Protein AF-A0A958JR97-F1 (afdb_monomer_lite)

Secondary structure (DSSP, 8-state):
---------------------------------------TTTSS-HHHHHHHHHTTS-HHHHHHHHHHHHHSTTTTTSHHHHHHHHHHHTSSS--TT--TTS--TT----B-HHHHHHHHHHHHHHHT-HHHHHHHHHHHHHHHHHTB-----GGG---

Radius of gyration: 26.09 Å; chains: 1; bounding box: 52×58×80 Å

Foldseek 3Di:
DDDDDDDDDDDDDDDDDDDDDDDPPDDPPPPPPPVPVCQLLNVFQPLLVQLLVLVVDDLQSSLVSLVVSLPDPSNDPNLSSVLSNLLSLLRQDHDPDDPPDSDPVPPRQQFQPVLSVVLSVVSSVLSSVRVCVVVCSVVSSVSSVVRGDPDPDPVVPDD

Structure (mmCIF, N/CA/C/O backbone):
data_AF-A0A958JR97-F1
#
_entry.id   AF-A0A958JR97-F1
#
loop_
_atom_site.group_PDB
_atom_site.id
_atom_site.type_symbol
_atom_site.label_atom_id
_atom_site.lab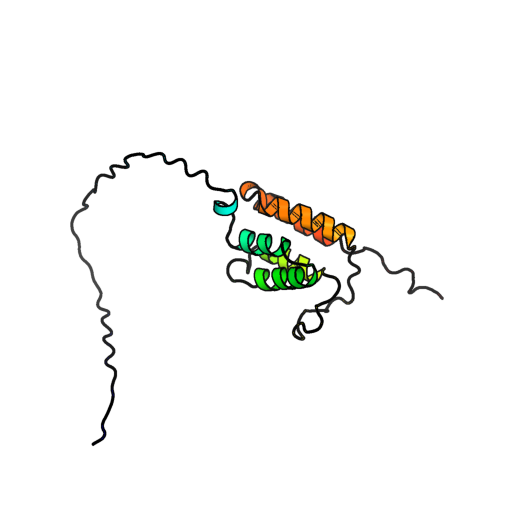el_alt_id
_atom_site.label_comp_id
_atom_site.label_asym_id
_atom_site.label_entity_id
_atom_site.label_seq_id
_atom_site.pdbx_PDB_ins_code
_atom_site.Cartn_x
_atom_site.Cartn_y
_atom_site.Cartn_z
_atom_site.occupancy
_atom_site.B_iso_or_equiv
_atom_site.auth_seq_id
_atom_site.auth_comp_id
_atom_site.auth_asym_id
_atom_site.auth_atom_id
_atom_site.pdbx_PDB_model_num
ATOM 1 N N . MET A 1 1 ? -21.764 -44.205 -39.790 1.00 39.22 1 MET A N 1
ATOM 2 C CA . MET A 1 1 ? -20.543 -44.943 -39.397 1.00 39.22 1 MET A CA 1
ATOM 3 C C . MET A 1 1 ? -19.682 -44.023 -38.550 1.00 39.22 1 MET A C 1
ATOM 5 O O . MET A 1 1 ? -19.602 -42.840 -38.845 1.00 39.22 1 MET A O 1
ATOM 9 N N . LYS A 1 2 ? -19.170 -44.549 -37.439 1.00 44.16 2 LYS A N 1
ATOM 10 C CA . LYS A 1 2 ? -18.602 -43.852 -36.282 1.00 44.16 2 LYS A CA 1
ATOM 11 C C . LYS A 1 2 ? -17.199 -44.415 -36.071 1.00 44.16 2 LYS A C 1
ATOM 13 O O . LYS A 1 2 ? -17.127 -45.621 -35.897 1.00 44.16 2 LYS A O 1
ATOM 18 N N . THR A 1 3 ? -16.171 -43.563 -36.089 1.00 38.62 3 THR A N 1
ATOM 19 C CA . THR A 1 3 ? -14.796 -43.721 -35.541 1.00 38.62 3 THR A CA 1
ATOM 20 C C . THR A 1 3 ? -13.968 -42.556 -36.102 1.00 38.62 3 THR A C 1
ATOM 22 O O . THR A 1 3 ? -14.099 -42.259 -37.279 1.00 38.62 3 THR A O 1
ATOM 25 N N . GLY A 1 4 ? -13.116 -41.830 -35.386 1.00 40.00 4 GLY A N 1
ATOM 26 C CA . GLY A 1 4 ? -12.527 -42.033 -34.068 1.00 40.00 4 GLY A CA 1
ATOM 27 C C . GLY A 1 4 ? -11.123 -41.406 -34.075 1.00 40.00 4 GLY A C 1
ATOM 28 O O . GLY A 1 4 ? -10.305 -41.753 -34.914 1.00 40.00 4 GLY A O 1
ATOM 29 N N . SER A 1 5 ? -10.921 -40.455 -33.164 1.00 42.59 5 SER A N 1
ATOM 30 C CA . SER A 1 5 ? -9.719 -39.765 -32.665 1.00 42.59 5 SER A CA 1
ATOM 31 C C . SER A 1 5 ? -8.309 -40.316 -32.975 1.00 42.59 5 SER A C 1
ATOM 33 O O . SER A 1 5 ? -8.090 -41.516 -32.849 1.00 42.59 5 SER A O 1
ATOM 35 N N . ARG A 1 6 ? -7.298 -39.424 -33.079 1.00 46.38 6 ARG A N 1
ATOM 36 C CA . ARG A 1 6 ? -6.336 -39.122 -31.979 1.00 46.38 6 ARG A CA 1
ATOM 37 C C . ARG A 1 6 ? -5.139 -38.234 -32.380 1.00 46.38 6 ARG A C 1
ATOM 39 O O . ARG A 1 6 ? -4.493 -38.445 -33.396 1.00 46.38 6 ARG A O 1
ATOM 46 N N . ASN A 1 7 ? -4.847 -37.308 -31.462 1.00 42.81 7 ASN A N 1
ATOM 47 C CA . ASN A 1 7 ? -3.600 -36.583 -31.190 1.00 42.81 7 ASN A CA 1
ATOM 48 C C . ASN A 1 7 ? -2.302 -37.296 -31.600 1.00 42.81 7 ASN A C 1
ATOM 50 O O . ASN A 1 7 ? -2.060 -38.421 -31.163 1.00 42.81 7 ASN A O 1
ATOM 54 N N . ILE A 1 8 ? -1.408 -36.567 -32.275 1.00 52.09 8 ILE A N 1
ATOM 55 C CA . ILE A 1 8 ? 0.014 -36.912 -32.383 1.00 52.09 8 ILE A CA 1
ATOM 56 C C . ILE A 1 8 ? 0.833 -35.734 -31.852 1.00 52.09 8 ILE A C 1
ATOM 58 O O . ILE A 1 8 ? 0.955 -34.684 -32.476 1.00 52.09 8 ILE A O 1
ATOM 62 N N . TYR A 1 9 ? 1.362 -35.946 -30.650 1.00 37.66 9 TYR A N 1
ATOM 63 C CA . TYR A 1 9 ? 2.450 -35.194 -30.048 1.00 37.66 9 TYR A CA 1
ATOM 64 C C . TYR A 1 9 ? 3.709 -35.415 -30.890 1.00 37.66 9 TYR A C 1
ATOM 66 O O . TYR A 1 9 ? 4.186 -36.545 -30.974 1.00 37.66 9 TYR A O 1
ATOM 74 N N . ILE A 1 10 ? 4.272 -34.360 -31.478 1.00 48.38 10 ILE A N 1
ATOM 75 C CA . ILE A 1 10 ? 5.643 -34.402 -31.998 1.00 48.38 10 ILE A CA 1
ATOM 76 C C . ILE A 1 10 ? 6.515 -33.570 -31.065 1.00 48.38 10 ILE A C 1
ATOM 78 O O . ILE A 1 10 ? 6.717 -32.369 -31.211 1.00 48.38 10 ILE A O 1
ATOM 82 N N . LEU A 1 11 ? 6.967 -34.289 -30.046 1.00 38.62 11 LEU A N 1
ATOM 83 C CA . LEU A 1 11 ? 8.119 -34.010 -29.215 1.00 38.62 11 LEU A CA 1
ATOM 84 C C . LEU A 1 11 ? 9.371 -34.166 -30.101 1.00 38.62 11 LEU A C 1
ATOM 86 O O . LEU A 1 11 ? 9.708 -35.290 -30.466 1.00 38.62 11 LEU A O 1
ATOM 90 N N . ILE A 1 12 ? 10.059 -33.080 -30.465 1.00 50.75 12 ILE A N 1
ATOM 91 C CA . ILE A 1 12 ? 11.430 -33.159 -31.002 1.00 50.75 12 ILE A CA 1
ATOM 92 C C . ILE A 1 12 ? 12.326 -32.262 -30.152 1.00 50.75 12 ILE A C 1
ATOM 94 O O . ILE A 1 12 ? 12.422 -31.054 -30.344 1.00 50.75 12 ILE A O 1
ATOM 98 N N . LEU A 1 13 ? 12.963 -32.912 -29.183 1.00 43.06 13 LEU A N 1
ATOM 99 C CA . LEU A 1 13 ? 14.167 -32.480 -28.488 1.00 43.06 13 LEU A CA 1
ATOM 100 C C . LEU A 1 13 ? 15.323 -33.270 -29.110 1.00 43.06 13 LEU A C 1
ATOM 102 O O . LEU A 1 13 ? 15.413 -34.470 -28.865 1.00 43.06 13 LEU A O 1
ATOM 106 N N . VAL A 1 14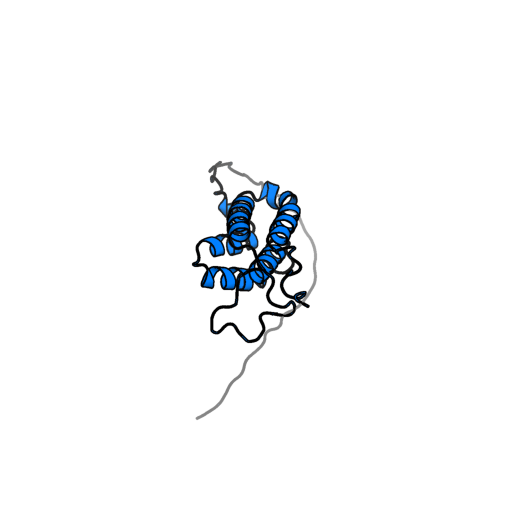 ? 16.204 -32.628 -29.883 1.00 42.75 14 VAL A N 1
ATOM 107 C CA . VAL A 1 14 ? 17.561 -33.146 -30.126 1.00 42.75 14 VAL A CA 1
ATOM 108 C C . VAL A 1 14 ? 18.563 -31.991 -30.106 1.00 42.75 14 VAL A C 1
ATOM 110 O O . VAL A 1 14 ? 18.416 -30.984 -30.793 1.00 42.75 14 VAL A O 1
ATOM 113 N N . LEU A 1 15 ? 19.550 -32.186 -29.238 1.00 42.06 15 LEU A N 1
ATOM 114 C CA . LEU A 1 15 ? 20.719 -31.380 -28.913 1.00 42.06 15 LEU A CA 1
ATOM 115 C C . LEU A 1 15 ? 21.763 -31.268 -30.050 1.00 42.06 15 LEU A C 1
ATOM 117 O O . LEU A 1 15 ? 21.878 -32.161 -30.881 1.00 42.06 15 LEU A O 1
ATOM 121 N N . ALA A 1 16 ? 22.641 -30.267 -29.869 1.00 39.94 16 ALA A N 1
ATOM 122 C CA . ALA A 1 16 ? 24.095 -30.256 -30.138 1.00 39.94 16 ALA A CA 1
ATOM 123 C C . ALA A 1 16 ? 24.634 -29.576 -31.425 1.00 39.94 16 ALA A C 1
ATOM 125 O O . ALA A 1 16 ? 24.785 -30.187 -32.474 1.00 39.94 16 ALA A O 1
ATOM 126 N N . THR A 1 17 ? 25.005 -28.295 -31.254 1.00 48.53 17 THR A N 1
ATOM 127 C CA . THR A 1 17 ? 26.340 -27.675 -31.478 1.00 48.53 17 THR A CA 1
ATOM 128 C C . THR A 1 17 ? 27.200 -28.055 -32.701 1.00 48.53 17 THR A C 1
ATOM 130 O O . THR A 1 17 ? 27.641 -29.196 -32.789 1.00 48.53 17 THR A O 1
ATOM 133 N N . LEU A 1 18 ? 27.638 -27.049 -33.490 1.00 42.34 18 LEU A N 1
ATOM 134 C CA . LEU A 1 18 ? 29.040 -26.545 -33.566 1.00 42.34 18 LEU A CA 1
ATOM 135 C C . LEU A 1 18 ? 29.252 -25.470 -34.684 1.00 42.34 18 LEU A C 1
ATOM 137 O O . LEU A 1 18 ? 29.139 -25.764 -35.864 1.00 42.34 18 LEU A O 1
ATOM 141 N N . ILE A 1 19 ? 29.611 -24.246 -34.250 1.00 50.62 19 ILE A N 1
ATOM 142 C CA . ILE A 1 19 ? 30.633 -23.279 -34.748 1.00 50.62 19 ILE A CA 1
ATOM 143 C C . ILE A 1 19 ? 30.667 -22.854 -36.241 1.00 50.62 19 ILE A C 1
ATOM 145 O O . ILE A 1 19 ? 31.099 -23.625 -37.092 1.00 50.62 19 ILE A O 1
ATOM 149 N N . SER A 1 20 ? 30.446 -21.554 -36.533 1.00 43.28 20 SER A N 1
ATOM 150 C CA . SER A 1 20 ? 31.461 -20.646 -37.145 1.00 43.28 20 SER A CA 1
ATOM 151 C C . SER A 1 20 ? 30.960 -19.210 -37.457 1.00 43.28 20 SER A C 1
ATOM 153 O O . SER A 1 20 ? 29.929 -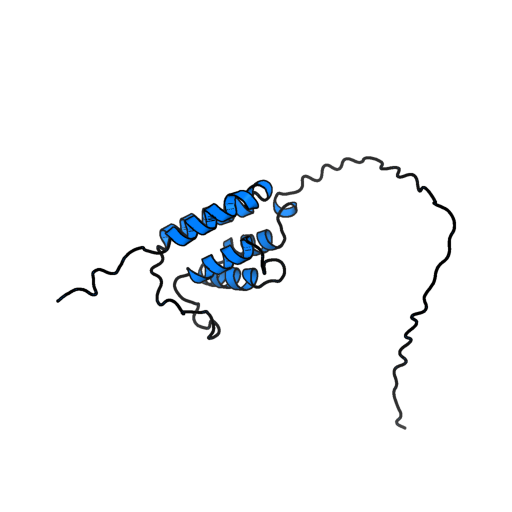19.023 -38.087 1.00 43.28 20 SER A O 1
ATOM 155 N N . ALA A 1 21 ? 31.792 -18.229 -37.065 1.00 48.31 21 ALA A N 1
ATOM 156 C CA . ALA A 1 21 ? 31.893 -16.814 -37.480 1.00 48.31 21 ALA A CA 1
ATOM 157 C C . ALA A 1 21 ? 30.921 -15.744 -36.900 1.00 48.31 21 ALA A C 1
ATOM 159 O O . ALA A 1 21 ? 29.703 -15.916 -36.926 1.00 48.31 21 ALA A O 1
ATOM 160 N N . PRO A 1 22 ? 31.456 -14.596 -36.418 1.00 43.81 22 PRO A N 1
ATOM 161 C CA . PRO A 1 22 ? 30.674 -13.449 -35.974 1.00 43.81 22 PRO A CA 1
ATOM 162 C C . PRO A 1 22 ? 30.317 -12.574 -37.181 1.00 43.81 22 PRO A C 1
ATOM 164 O O . PRO A 1 22 ? 31.198 -12.013 -37.829 1.00 43.81 22 PRO A O 1
ATOM 167 N N . VAL A 1 23 ? 29.030 -12.409 -37.478 1.00 46.28 23 VAL A N 1
ATOM 168 C CA . VAL A 1 23 ? 28.592 -11.257 -38.272 1.00 46.28 23 VAL A CA 1
ATOM 169 C C . VAL A 1 23 ? 28.443 -10.098 -37.297 1.00 46.28 23 VAL A C 1
ATOM 171 O O . VAL A 1 23 ? 27.487 -10.033 -36.527 1.00 46.28 23 VAL A O 1
ATOM 174 N N . VAL A 1 24 ? 29.439 -9.212 -37.304 1.00 48.19 24 VAL A N 1
ATOM 175 C CA . VAL A 1 24 ? 29.306 -7.847 -36.794 1.00 48.19 24 VAL A CA 1
ATOM 176 C C . VAL A 1 24 ? 28.282 -7.169 -37.698 1.00 48.19 24 VAL A C 1
ATOM 178 O O . VAL A 1 24 ? 28.611 -6.722 -38.791 1.00 48.19 24 VAL A O 1
ATOM 181 N N . ALA A 1 25 ? 27.017 -7.180 -37.285 1.00 42.38 25 ALA A N 1
ATOM 182 C CA . ALA A 1 25 ? 26.037 -6.267 -37.842 1.00 42.38 25 ALA A CA 1
ATOM 183 C C . ALA A 1 25 ? 26.336 -4.898 -37.228 1.00 42.38 25 ALA A C 1
ATOM 185 O O . ALA A 1 25 ? 26.157 -4.693 -36.026 1.00 42.38 25 ALA A O 1
ATOM 186 N N . GLU A 1 26 ? 26.884 -4.007 -38.049 1.00 40.97 26 GLU A N 1
ATOM 187 C CA . GLU A 1 26 ? 27.064 -2.601 -37.727 1.00 40.97 26 GLU A CA 1
ATOM 188 C C . GLU A 1 26 ? 25.712 -2.013 -37.325 1.00 40.97 26 GLU A C 1
ATOM 190 O O . GLU A 1 26 ? 24.731 -2.027 -38.069 1.00 40.97 26 GLU A O 1
ATOM 195 N N . ILE A 1 27 ? 25.664 -1.557 -36.082 1.00 42.50 27 ILE A N 1
ATOM 196 C CA . ILE A 1 27 ? 24.548 -0.825 -35.521 1.00 42.50 27 ILE A CA 1
ATOM 197 C C . ILE A 1 27 ? 24.681 0.609 -36.040 1.00 42.50 27 ILE A C 1
ATOM 199 O O . ILE A 1 27 ? 25.371 1.428 -35.437 1.00 42.50 27 ILE A O 1
ATOM 203 N N . GLU A 1 28 ? 24.018 0.931 -37.149 1.00 39.47 28 GLU A N 1
ATOM 204 C CA . GLU A 1 28 ? 23.658 2.321 -37.430 1.00 39.47 28 GLU A CA 1
ATOM 205 C C . GLU A 1 28 ? 22.451 2.676 -36.554 1.00 39.47 28 GLU A C 1
ATOM 207 O O . GLU A 1 28 ? 21.295 2.618 -36.974 1.00 39.47 28 GLU A O 1
ATOM 212 N N . ILE A 1 29 ? 22.714 3.031 -35.288 1.00 47.72 29 ILE A N 1
ATOM 213 C CA . ILE A 1 29 ? 21.767 3.845 -34.520 1.00 47.72 29 ILE A CA 1
ATOM 214 C C . ILE A 1 29 ? 21.799 5.224 -35.173 1.00 47.72 29 ILE A C 1
ATOM 216 O O . ILE A 1 29 ? 22.574 6.105 -34.803 1.00 47.72 29 ILE A O 1
ATOM 220 N N . SER A 1 30 ? 20.948 5.393 -36.183 1.00 38.03 30 SER A N 1
ATOM 221 C CA . SER A 1 30 ? 20.444 6.702 -36.556 1.00 38.03 30 SER A CA 1
ATOM 222 C C . SER A 1 30 ? 19.701 7.219 -35.330 1.00 38.03 30 SER A C 1
ATOM 224 O O . SER A 1 30 ? 18.589 6.786 -35.027 1.00 38.03 30 SER A O 1
ATOM 226 N N . GLY A 1 31 ? 20.385 8.064 -34.560 1.00 43.72 31 GLY A N 1
ATOM 227 C CA . GLY A 1 31 ? 19.826 8.784 -33.431 1.00 43.72 31 GLY A CA 1
ATOM 228 C C . GLY A 1 31 ? 18.763 9.751 -33.926 1.00 43.72 31 GLY A C 1
ATOM 229 O O . GLY A 1 31 ? 19.037 10.932 -34.106 1.00 43.72 31 GLY A O 1
ATOM 230 N N . ASP A 1 32 ? 17.554 9.243 -34.140 1.00 34.72 32 ASP A N 1
ATOM 231 C CA . ASP A 1 32 ? 16.364 10.071 -34.097 1.00 34.72 32 ASP A CA 1
ATOM 232 C C . ASP A 1 32 ? 15.968 10.180 -32.625 1.00 34.72 32 ASP A C 1
ATOM 234 O O . ASP A 1 32 ? 15.294 9.318 -32.051 1.00 34.72 32 ASP A O 1
ATOM 238 N N . SER A 1 33 ? 16.512 11.211 -31.976 1.00 44.94 33 SER A N 1
ATOM 239 C CA . SER A 1 33 ? 16.118 11.649 -30.642 1.00 44.94 33 SER A CA 1
ATOM 240 C C . SER A 1 33 ? 14.681 12.160 -30.691 1.00 44.94 33 SER A C 1
ATOM 242 O O . SER A 1 33 ? 14.408 13.350 -30.538 1.00 44.94 33 SER A O 1
ATOM 244 N N . THR A 1 34 ? 13.737 11.238 -30.850 1.00 38.53 34 THR A N 1
ATOM 245 C CA . THR A 1 34 ? 12.397 11.421 -30.315 1.00 38.53 34 THR A CA 1
ATOM 246 C C . THR A 1 34 ? 12.570 11.372 -28.806 1.00 38.53 34 THR A C 1
ATOM 248 O O . THR A 1 34 ? 12.630 10.307 -28.196 1.00 38.53 34 THR A O 1
ATOM 251 N N . THR A 1 35 ? 12.744 12.545 -28.201 1.00 43.47 35 THR A N 1
ATOM 252 C CA . THR A 1 35 ? 12.622 12.741 -26.760 1.00 43.47 35 THR A CA 1
ATOM 253 C C . THR A 1 35 ? 11.182 12.406 -26.385 1.00 43.47 35 THR A C 1
ATOM 255 O O . THR A 1 35 ? 10.333 13.286 -26.245 1.00 43.47 35 THR A O 1
ATOM 258 N N . THR A 1 36 ? 10.878 11.112 -26.268 1.00 44.62 36 THR A N 1
ATOM 259 C CA . THR A 1 36 ? 9.688 10.643 -25.576 1.00 44.62 36 THR A CA 1
ATOM 260 C C . THR A 1 36 ? 9.860 11.144 -24.161 1.00 44.62 36 THR A C 1
ATOM 262 O O . THR A 1 36 ? 10.717 10.679 -23.411 1.00 44.62 36 THR A O 1
ATOM 265 N N . THR A 1 37 ? 9.107 12.186 -23.834 1.00 46.03 37 THR A N 1
ATOM 266 C CA . THR A 1 37 ? 8.985 12.664 -22.466 1.00 46.03 37 THR A CA 1
ATOM 267 C C . THR A 1 37 ? 8.297 11.527 -21.728 1.00 46.03 37 THR A C 1
ATOM 269 O O . THR A 1 37 ? 7.075 11.420 -21.785 1.00 46.03 37 THR A O 1
ATOM 272 N N . ALA A 1 38 ? 9.083 10.603 -21.166 1.00 51.28 38 ALA A N 1
ATOM 273 C CA . ALA A 1 38 ? 8.570 9.509 -20.361 1.00 51.28 38 ALA A CA 1
ATOM 274 C C . ALA A 1 38 ? 7.712 10.158 -19.277 1.00 51.28 38 ALA A C 1
ATOM 276 O O . ALA A 1 38 ? 8.217 10.946 -18.469 1.00 51.28 38 ALA A O 1
ATOM 277 N N . SER A 1 39 ? 6.397 9.938 -19.331 1.00 56.69 39 SER A N 1
ATOM 278 C CA . SER A 1 39 ? 5.523 10.456 -18.287 1.00 56.69 39 SER A CA 1
ATOM 279 C C . SER A 1 39 ? 5.965 9.813 -16.971 1.00 56.69 39 SER A C 1
ATOM 281 O O . SER A 1 39 ? 6.539 8.722 -16.964 1.00 56.69 39 SER A O 1
ATOM 283 N N . ALA A 1 40 ? 5.718 10.466 -15.837 1.00 58.34 40 ALA A N 1
ATOM 284 C CA . ALA A 1 40 ? 6.056 9.883 -14.537 1.00 58.34 40 ALA A CA 1
ATOM 285 C C . ALA A 1 40 ? 5.454 8.468 -14.352 1.00 58.34 40 ALA A C 1
ATOM 287 O O . ALA A 1 40 ? 6.013 7.655 -13.620 1.00 58.34 40 ALA A O 1
ATOM 288 N N . GLU A 1 41 ? 4.369 8.145 -15.068 1.00 58.50 41 GLU A N 1
ATOM 289 C CA . GLU A 1 41 ? 3.737 6.821 -15.082 1.00 58.50 41 GLU A CA 1
ATOM 290 C C . GLU A 1 41 ? 4.582 5.741 -15.777 1.00 58.50 41 GLU A C 1
ATOM 292 O O . GLU A 1 41 ? 4.468 4.568 -15.425 1.00 58.50 41 GLU A O 1
ATOM 297 N N . ASP A 1 42 ? 5.445 6.123 -16.721 1.00 59.59 42 ASP A N 1
ATOM 298 C CA . ASP A 1 42 ? 6.314 5.214 -17.484 1.00 59.59 42 ASP A CA 1
ATOM 299 C C . ASP A 1 42 ? 7.541 4.765 -16.661 1.00 59.59 42 ASP A C 1
ATOM 301 O O . ASP A 1 42 ? 8.134 3.716 -16.902 1.00 59.59 42 ASP A O 1
ATOM 305 N N . VAL A 1 43 ? 7.891 5.535 -15.622 1.00 75.56 43 VAL A N 1
ATOM 306 C CA . VAL A 1 43 ? 9.012 5.260 -14.699 1.00 75.56 43 VAL A CA 1
ATOM 307 C C . VAL A 1 43 ? 8.547 4.531 -13.426 1.00 75.56 43 VAL A C 1
ATOM 309 O O . VAL A 1 43 ? 9.355 4.047 -12.630 1.00 75.56 43 VAL A O 1
ATOM 312 N N . MET A 1 44 ? 7.236 4.414 -13.203 1.00 82.25 44 MET A N 1
ATOM 313 C CA . MET A 1 44 ? 6.693 3.735 -12.029 1.00 82.25 44 MET A CA 1
ATOM 314 C C . MET A 1 44 ? 6.762 2.211 -12.154 1.00 82.25 44 MET A C 1
ATOM 316 O O . MET A 1 44 ? 6.404 1.623 -13.174 1.00 82.25 44 MET A O 1
ATOM 320 N N . SER A 1 45 ? 7.116 1.545 -11.049 1.00 89.81 45 SER A N 1
ATOM 321 C CA . SER A 1 45 ? 7.024 0.085 -10.984 1.00 89.81 45 SER A CA 1
ATOM 322 C C . SER A 1 45 ? 5.575 -0.387 -11.216 1.00 89.81 45 SER A C 1
ATOM 324 O O . SER A 1 45 ? 4.633 0.307 -10.808 1.00 89.81 45 SER A O 1
ATOM 326 N N . PRO A 1 46 ? 5.359 -1.584 -11.796 1.00 93.31 46 PRO A N 1
ATOM 327 C CA . PRO A 1 46 ? 4.016 -2.140 -11.967 1.00 93.31 46 PRO A CA 1
ATOM 328 C C . PRO A 1 46 ? 3.223 -2.207 -10.656 1.00 93.31 46 PRO A C 1
ATOM 330 O O . PRO A 1 46 ? 2.026 -1.929 -10.650 1.00 93.31 46 PRO A O 1
ATOM 333 N N . CYS A 1 47 ? 3.890 -2.496 -9.531 1.00 95.25 47 CYS A N 1
ATOM 334 C CA . CYS A 1 47 ? 3.242 -2.461 -8.224 1.00 95.25 47 CYS A CA 1
ATOM 335 C C . CYS A 1 47 ? 2.812 -1.047 -7.827 1.00 95.25 47 CYS A C 1
ATOM 337 O O . CYS A 1 47 ? 1.663 -0.839 -7.446 1.00 95.25 47 CYS A O 1
ATOM 339 N N . SER A 1 48 ? 3.706 -0.061 -7.954 1.00 95.62 48 SER A N 1
ATOM 340 C CA . SER A 1 48 ? 3.391 1.333 -7.630 1.00 95.62 48 SER A CA 1
ATOM 341 C C . SER A 1 48 ? 2.181 1.821 -8.421 1.00 95.62 48 SER A C 1
ATOM 343 O O . SER A 1 48 ? 1.308 2.455 -7.846 1.00 95.62 48 SER A O 1
ATOM 345 N N . ARG A 1 49 ? 2.079 1.466 -9.709 1.00 95.00 49 ARG A N 1
ATOM 346 C CA . ARG A 1 49 ? 0.925 1.814 -10.553 1.00 95.00 49 ARG A CA 1
ATOM 347 C C . ARG A 1 49 ? -0.381 1.205 -10.048 1.00 95.00 49 ARG A C 1
ATOM 349 O O . ARG A 1 49 ? -1.378 1.918 -9.962 1.00 95.00 49 ARG A O 1
ATOM 356 N N . LEU A 1 50 ? -0.375 -0.082 -9.689 1.00 95.31 50 LEU A N 1
ATOM 357 C CA . LEU A 1 50 ? -1.551 -0.747 -9.116 1.00 95.31 50 LEU A CA 1
ATOM 358 C C . LEU A 1 50 ? -2.003 -0.066 -7.819 1.00 95.31 50 LEU A C 1
ATOM 360 O O . LEU A 1 50 ? -3.181 0.240 -7.662 1.00 95.31 50 LEU A O 1
ATOM 364 N N . ILE A 1 51 ? -1.064 0.236 -6.919 1.00 96.56 51 ILE A N 1
ATOM 365 C CA . ILE A 1 51 ? -1.382 0.901 -5.651 1.00 96.56 51 ILE A CA 1
ATOM 366 C C . ILE A 1 51 ? -1.867 2.340 -5.870 1.00 96.56 51 ILE A C 1
ATOM 368 O O . ILE A 1 51 ? -2.816 2.765 -5.214 1.00 96.56 51 ILE A O 1
ATOM 372 N N . THR A 1 52 ? -1.276 3.082 -6.808 1.00 96.19 52 THR A N 1
ATOM 373 C CA . THR A 1 52 ? -1.712 4.441 -7.164 1.00 96.19 52 THR A CA 1
ATOM 374 C C . THR A 1 52 ? -3.168 4.459 -7.634 1.00 96.19 52 THR A C 1
ATOM 376 O O . THR A 1 52 ? -3.931 5.321 -7.200 1.00 96.19 52 THR A O 1
ATOM 379 N N . ALA A 1 53 ? -3.594 3.472 -8.431 1.00 94.81 53 ALA A N 1
ATOM 380 C CA . ALA A 1 53 ? -4.977 3.365 -8.902 1.00 94.81 53 ALA A CA 1
ATOM 381 C C . ALA A 1 53 ? -6.004 3.183 -7.764 1.00 94.81 53 ALA A C 1
ATOM 383 O O . ALA A 1 53 ? -7.160 3.592 -7.901 1.00 94.81 53 ALA A O 1
ATOM 384 N N . CYS A 1 54 ? -5.596 2.628 -6.618 1.00 94.81 54 CYS A N 1
ATOM 385 C CA . CYS A 1 54 ? -6.477 2.478 -5.459 1.00 94.81 54 CYS A CA 1
ATOM 386 C C . CYS A 1 54 ? -6.882 3.814 -4.829 1.00 94.81 54 CYS A C 1
ATOM 388 O O . CYS A 1 54 ? -7.953 3.906 -4.234 1.00 94.81 54 CYS A O 1
ATOM 390 N N . PHE A 1 55 ? -6.075 4.869 -4.973 1.00 94.12 55 PHE A N 1
ATOM 391 C CA . PHE A 1 55 ? -6.398 6.184 -4.412 1.00 94.12 55 PHE A CA 1
ATOM 392 C C . PHE A 1 55 ? -7.519 6.914 -5.157 1.00 94.12 55 PHE A C 1
ATOM 394 O O . PHE A 1 55 ? -8.074 7.864 -4.612 1.00 94.12 55 PHE A O 1
ATOM 401 N N . SER A 1 56 ? -7.875 6.462 -6.361 1.00 92.31 56 SER A N 1
ATOM 402 C CA . SER A 1 56 ? -9.012 6.984 -7.126 1.00 92.31 56 SER A CA 1
ATOM 403 C C . SER A 1 56 ? -10.348 6.327 -6.757 1.00 92.31 56 SER A C 1
ATOM 405 O O . SER A 1 56 ? -11.379 6.731 -7.287 1.00 92.31 56 SER A O 1
ATOM 407 N N . GLN A 1 57 ? -10.339 5.309 -5.890 1.00 88.81 57 GLN A N 1
ATOM 408 C CA . GLN A 1 57 ? -11.535 4.575 -5.473 1.00 88.81 57 GLN A CA 1
ATOM 409 C C . GLN A 1 57 ? -12.211 5.235 -4.261 1.00 88.81 57 GLN A C 1
ATOM 411 O O . GLN A 1 57 ? -11.560 5.900 -3.453 1.00 88.81 57 GLN A O 1
ATOM 416 N N . GLU A 1 58 ? -13.512 4.993 -4.091 1.00 85.00 58 GLU A N 1
ATOM 417 C CA . GLU A 1 58 ? -14.247 5.360 -2.873 1.00 85.00 58 GLU A CA 1
ATOM 418 C C . GLU A 1 58 ? -13.755 4.555 -1.658 1.00 85.00 58 GLU A C 1
ATOM 420 O O . GLU A 1 58 ? -13.309 3.424 -1.817 1.00 85.00 58 GLU A O 1
ATOM 425 N N . ASP A 1 59 ? -13.871 5.084 -0.433 1.00 74.00 59 ASP A N 1
ATOM 426 C CA . ASP A 1 59 ? -13.246 4.523 0.785 1.00 74.00 59 ASP A CA 1
ATOM 427 C C . ASP A 1 59 ? -13.418 2.998 0.978 1.00 74.00 59 ASP A C 1
ATOM 429 O O . ASP A 1 59 ? -12.454 2.313 1.333 1.00 74.00 59 ASP A O 1
ATOM 433 N N . GLY A 1 60 ? -14.613 2.447 0.722 1.00 70.06 60 GLY A N 1
ATOM 434 C CA . GLY A 1 60 ? -14.868 1.002 0.825 1.00 70.06 60 GLY A CA 1
ATOM 435 C C . GLY A 1 60 ? -14.126 0.188 -0.242 1.00 70.06 60 GLY A C 1
ATOM 436 O O . GLY A 1 60 ? -13.410 -0.759 0.076 1.00 70.06 60 GLY A O 1
ATOM 437 N N . GLN A 1 61 ? -14.221 0.614 -1.502 1.00 83.50 61 GLN A N 1
ATOM 438 C CA . GLN A 1 61 ? -13.554 -0.026 -2.643 1.00 83.50 61 GLN A CA 1
ATOM 439 C C . GLN A 1 61 ? -12.034 0.190 -2.619 1.00 83.50 61 GLN A C 1
ATOM 441 O O . GLN A 1 61 ? -11.264 -0.652 -3.073 1.00 83.50 61 GLN A O 1
ATOM 446 N N . LYS A 1 62 ? -11.586 1.308 -2.046 1.00 86.62 62 LYS A N 1
ATOM 447 C CA . LYS A 1 62 ? -10.181 1.660 -1.846 1.00 86.62 62 LYS A CA 1
ATOM 448 C C . LYS A 1 62 ? -9.494 0.677 -0.911 1.00 86.62 62 LYS A C 1
ATOM 450 O O . LYS A 1 62 ? -8.381 0.240 -1.202 1.00 86.62 62 LYS A O 1
ATOM 455 N N . SER A 1 63 ? -10.152 0.299 0.186 1.00 86.31 63 SER A N 1
ATOM 456 C CA . SER A 1 63 ? -9.625 -0.707 1.113 1.00 86.31 63 SER A CA 1
ATOM 457 C C . SER A 1 63 ? -9.432 -2.060 0.419 1.00 86.31 63 SER A C 1
ATOM 459 O O . SER A 1 63 ? -8.329 -2.613 0.440 1.00 86.31 63 SER A O 1
ATOM 461 N N . ASP A 1 64 ? -10.459 -2.542 -0.283 1.00 88.44 64 ASP A N 1
ATOM 462 C CA . ASP A 1 64 ? -10.402 -3.803 -1.032 1.00 88.44 64 ASP A CA 1
ATOM 463 C C . ASP A 1 64 ? -9.367 -3.765 -2.164 1.00 88.44 64 ASP A C 1
ATOM 465 O O . ASP A 1 64 ? -8.673 -4.755 -2.417 1.00 88.44 64 ASP A O 1
ATOM 469 N N . CYS A 1 65 ? -9.210 -2.610 -2.818 1.00 92.62 65 CYS A N 1
ATOM 470 C CA . CYS A 1 65 ? -8.184 -2.399 -3.830 1.00 92.62 65 CYS A CA 1
ATOM 471 C C . CYS A 1 65 ? -6.776 -2.541 -3.243 1.00 92.62 65 CYS A C 1
ATOM 473 O O . CYS A 1 65 ? -5.940 -3.214 -3.849 1.00 92.62 65 CYS A O 1
ATOM 475 N N . PHE A 1 66 ? -6.502 -1.974 -2.060 1.00 93.12 66 PHE A N 1
ATOM 476 C CA . PHE A 1 66 ? -5.200 -2.141 -1.405 1.00 93.12 66 PHE A CA 1
ATOM 477 C C . PHE A 1 66 ? -4.915 -3.601 -1.064 1.00 93.12 66 PHE A C 1
ATOM 479 O O . PHE A 1 66 ? -3.798 -4.060 -1.299 1.00 93.12 66 PHE A O 1
ATOM 486 N N . TYR A 1 67 ? -5.909 -4.337 -0.558 1.00 92.25 67 TYR A N 1
ATOM 487 C CA . TYR A 1 67 ? -5.762 -5.769 -0.298 1.00 92.25 67 TYR A CA 1
ATOM 488 C C . TYR A 1 67 ? -5.445 -6.535 -1.584 1.00 92.25 67 TYR A C 1
ATOM 490 O O . TYR A 1 67 ? -4.383 -7.149 -1.693 1.00 92.25 67 TYR A O 1
ATOM 498 N N . THR A 1 68 ? -6.321 -6.425 -2.583 1.00 93.62 68 THR A N 1
ATOM 499 C CA . THR A 1 68 ? -6.209 -7.158 -3.850 1.00 93.62 68 THR A CA 1
ATOM 500 C C . THR A 1 68 ? -4.897 -6.843 -4.562 1.00 93.62 68 THR A C 1
ATOM 502 O O . THR A 1 68 ? -4.192 -7.745 -5.009 1.00 93.62 68 THR A O 1
ATOM 505 N N . SER A 1 69 ? -4.518 -5.565 -4.609 1.00 95.12 69 SER A N 1
ATOM 506 C CA . SER A 1 69 ? -3.268 -5.142 -5.235 1.00 95.12 69 SER A CA 1
ATOM 507 C C . SER A 1 69 ? -2.046 -5.609 -4.449 1.00 95.12 69 SER A C 1
ATOM 509 O O . SER A 1 69 ? -1.049 -5.969 -5.062 1.00 95.12 69 SER A O 1
ATOM 511 N N . SER A 1 70 ? -2.105 -5.662 -3.111 1.00 94.81 70 SER A N 1
ATOM 512 C CA . SER A 1 70 ? -0.987 -6.154 -2.291 1.00 94.81 70 SER A CA 1
ATOM 513 C C . SER A 1 70 ? -0.704 -7.649 -2.467 1.00 94.81 70 SER A C 1
ATOM 515 O O . SER A 1 70 ? 0.447 -8.070 -2.339 1.00 94.81 70 SER A O 1
ATOM 517 N N . GLU A 1 71 ? -1.731 -8.434 -2.800 1.00 94.44 71 GLU A N 1
ATOM 518 C CA . GLU A 1 71 ? -1.616 -9.873 -3.062 1.00 94.44 71 GLU A CA 1
ATOM 519 C C . GLU A 1 71 ? -1.266 -10.191 -4.527 1.00 94.44 71 GLU A C 1
ATOM 521 O O . GLU A 1 71 ? -0.914 -11.330 -4.836 1.00 94.44 71 GLU A O 1
ATOM 526 N N . HIS A 1 72 ? -1.316 -9.197 -5.421 1.00 95.75 72 HIS A N 1
ATOM 527 C CA . HIS A 1 72 ? -0.960 -9.347 -6.831 1.00 95.75 72 HIS A CA 1
ATOM 528 C C . HIS A 1 72 ? 0.533 -9.671 -7.008 1.00 95.75 72 HIS A C 1
ATOM 530 O O . HIS A 1 72 ? 1.376 -9.109 -6.309 1.00 95.75 72 HIS A O 1
ATOM 536 N N . ASP A 1 73 ? 0.889 -10.498 -7.996 1.00 96.12 73 ASP A N 1
ATOM 537 C CA . ASP A 1 73 ? 2.266 -10.985 -8.206 1.00 96.12 73 ASP A CA 1
ATOM 538 C C . ASP A 1 73 ? 3.309 -9.863 -8.331 1.00 96.12 73 ASP A C 1
ATOM 540 O O . ASP A 1 73 ? 4.406 -9.965 -7.790 1.00 96.12 73 ASP A O 1
ATOM 544 N N . PHE A 1 74 ? 2.954 -8.752 -8.983 1.00 93.12 74 PHE A N 1
ATOM 545 C CA . PHE A 1 74 ? 3.816 -7.566 -9.073 1.00 93.12 74 PHE A CA 1
ATOM 546 C C . PHE A 1 74 ? 4.133 -6.909 -7.722 1.00 93.12 74 PHE A C 1
ATOM 548 O O . PHE A 1 74 ? 5.177 -6.275 -7.594 1.00 93.12 74 PHE A O 1
ATOM 555 N N . CYS A 1 75 ? 3.241 -7.018 -6.739 1.00 95.88 75 CYS A N 1
ATOM 556 C CA . CYS A 1 75 ? 3.376 -6.385 -5.429 1.00 95.88 75 CYS A CA 1
ATOM 557 C C . CYS A 1 75 ? 3.777 -7.356 -4.323 1.00 95.88 75 CYS A C 1
ATOM 559 O O . CYS A 1 75 ? 4.363 -6.936 -3.318 1.00 95.88 75 CYS A O 1
ATOM 561 N N . LYS A 1 76 ? 3.482 -8.642 -4.489 1.00 93.00 76 LYS A N 1
ATOM 562 C CA . LYS A 1 76 ? 3.737 -9.669 -3.492 1.00 93.00 76 LYS A CA 1
ATOM 563 C C . LYS A 1 76 ? 5.230 -9.745 -3.173 1.00 93.00 76 LYS A C 1
ATOM 565 O O . LYS A 1 76 ? 6.072 -9.903 -4.048 1.00 93.00 76 LYS A O 1
ATOM 570 N N . GLY A 1 77 ? 5.566 -9.598 -1.893 1.00 89.69 77 GLY A N 1
ATOM 571 C CA . GLY A 1 77 ? 6.954 -9.584 -1.416 1.00 89.69 77 GLY A CA 1
ATOM 572 C C . GLY A 1 77 ? 7.671 -8.233 -1.538 1.00 89.69 77 GLY A C 1
ATOM 573 O O . GLY A 1 77 ? 8.701 -8.051 -0.893 1.00 89.69 77 GLY A O 1
ATOM 574 N N . THR A 1 78 ? 7.114 -7.258 -2.261 1.00 95.62 78 THR A N 1
ATOM 575 C CA . THR A 1 78 ? 7.686 -5.904 -2.358 1.00 95.62 78 THR A CA 1
ATOM 576 C C . THR A 1 78 ? 7.350 -5.057 -1.131 1.00 95.62 78 THR A C 1
ATOM 578 O O . THR A 1 78 ? 6.324 -5.252 -0.478 1.00 95.62 78 THR A O 1
ATOM 581 N N . ASP A 1 79 ? 8.188 -4.070 -0.828 1.00 96.19 79 ASP A N 1
ATOM 582 C CA . ASP A 1 79 ? 7.960 -3.128 0.273 1.00 96.19 79 ASP A CA 1
ATOM 583 C C . ASP A 1 79 ? 6.687 -2.297 0.065 1.00 96.19 79 ASP A C 1
ATOM 585 O O . ASP A 1 79 ? 5.922 -2.092 1.005 1.00 96.19 79 ASP A O 1
ATOM 589 N N . VAL A 1 80 ? 6.415 -1.894 -1.179 1.00 96.19 80 VAL A N 1
ATOM 590 C CA . VAL A 1 80 ? 5.190 -1.177 -1.562 1.00 96.19 80 VAL A CA 1
ATOM 591 C C . VAL A 1 80 ? 3.953 -2.040 -1.303 1.00 96.19 80 VAL A C 1
ATOM 593 O O . VAL A 1 80 ? 3.006 -1.580 -0.667 1.00 96.19 80 VAL A O 1
ATOM 596 N N . GLY A 1 81 ? 3.980 -3.309 -1.725 1.00 95.94 81 GLY A N 1
ATOM 597 C CA . GLY A 1 81 ? 2.899 -4.261 -1.466 1.00 95.94 81 GLY A CA 1
ATOM 598 C C . GLY A 1 81 ? 2.696 -4.527 0.027 1.00 95.94 81 GLY A C 1
ATOM 599 O O . GLY A 1 81 ? 1.565 -4.515 0.510 1.00 95.94 81 GLY A O 1
ATOM 600 N N . ARG A 1 82 ? 3.782 -4.680 0.799 1.00 96.06 82 ARG A N 1
ATOM 601 C CA . ARG A 1 82 ? 3.695 -4.831 2.263 1.00 96.06 82 ARG A CA 1
ATOM 602 C C . ARG A 1 82 ? 3.086 -3.600 2.933 1.00 96.06 82 ARG A C 1
ATOM 604 O O . ARG A 1 82 ? 2.266 -3.758 3.836 1.00 96.06 82 ARG A O 1
ATOM 611 N N . LEU A 1 83 ? 3.454 -2.395 2.497 1.00 95.62 83 LEU A N 1
ATOM 612 C CA . LEU A 1 83 ? 2.896 -1.151 3.025 1.00 95.62 83 LEU A CA 1
ATOM 613 C C . LEU A 1 83 ? 1.403 -1.024 2.694 1.00 95.62 83 LEU A C 1
ATOM 615 O O . LEU A 1 83 ? 0.609 -0.718 3.581 1.00 95.62 83 LEU A O 1
ATOM 619 N N . ALA A 1 84 ? 1.003 -1.340 1.458 1.00 94.75 84 ALA A N 1
ATOM 620 C CA . ALA A 1 84 ? -0.402 -1.369 1.048 1.00 94.75 84 ALA A CA 1
ATOM 621 C C . ALA A 1 84 ? -1.228 -2.363 1.883 1.00 94.75 84 ALA A C 1
ATOM 623 O O . ALA A 1 84 ? -2.304 -2.018 2.372 1.00 94.75 84 ALA A O 1
ATOM 624 N N . ARG A 1 85 ? -0.691 -3.563 2.141 1.00 92.94 85 ARG A N 1
ATOM 625 C CA . ARG A 1 85 ? -1.340 -4.558 3.007 1.00 92.94 85 ARG A CA 1
ATOM 626 C C . ARG A 1 85 ? -1.497 -4.064 4.443 1.00 92.94 85 ARG A C 1
ATOM 628 O O . ARG A 1 85 ? -2.553 -4.248 5.043 1.00 92.94 85 ARG A O 1
ATOM 635 N N . GLN A 1 86 ? -0.474 -3.425 5.012 1.00 91.50 86 GLN A N 1
ATOM 636 C CA . GLN A 1 86 ? -0.586 -2.838 6.350 1.00 91.50 86 GLN A CA 1
ATOM 637 C C . GLN A 1 86 ? -1.612 -1.708 6.394 1.00 91.50 86 GLN A C 1
ATOM 639 O O . GLN A 1 86 ? -2.372 -1.607 7.355 1.00 91.50 86 GLN A O 1
ATOM 644 N N . ARG A 1 87 ? -1.670 -0.884 5.347 1.00 91.31 87 ARG A N 1
ATOM 645 C CA . ARG A 1 87 ? -2.664 0.178 5.234 1.00 91.31 87 ARG A CA 1
ATOM 646 C C . ARG A 1 87 ? -4.081 -0.388 5.156 1.00 91.31 87 ARG A C 1
ATOM 648 O O . ARG A 1 87 ? -4.978 0.155 5.804 1.00 91.31 87 ARG A O 1
ATOM 655 N N . TRP A 1 88 ? -4.287 -1.482 4.425 1.00 90.31 88 TRP A N 1
ATOM 656 C CA . TRP A 1 88 ? -5.561 -2.202 4.406 1.00 90.31 88 TRP A CA 1
ATOM 657 C C . TRP A 1 88 ? -5.976 -2.655 5.813 1.00 90.31 88 TRP A C 1
ATOM 659 O O . TRP A 1 88 ? -7.086 -2.333 6.231 1.00 90.31 88 TRP A O 1
ATOM 669 N N . LEU A 1 89 ? -5.063 -3.263 6.584 1.00 86.06 89 LEU A N 1
ATOM 670 C CA . LEU A 1 89 ? -5.310 -3.695 7.973 1.00 86.06 89 LEU A CA 1
ATOM 671 C C . LEU A 1 89 ? -5.715 -2.555 8.927 1.00 86.06 89 LEU A C 1
ATOM 673 O O . LEU A 1 89 ? -6.242 -2.824 10.003 1.00 86.06 89 LEU A O 1
ATOM 677 N N . MET A 1 90 ? -5.445 -1.298 8.565 1.00 84.25 90 MET A N 1
ATOM 678 C CA . MET A 1 90 ? -5.835 -0.111 9.337 1.00 84.25 90 MET A CA 1
ATOM 679 C C . MET A 1 90 ? -7.156 0.513 8.880 1.00 84.25 90 MET A C 1
ATOM 681 O O . MET A 1 90 ? -7.570 1.538 9.414 1.00 84.25 90 MET A O 1
ATOM 685 N N . SER A 1 91 ? -7.826 -0.066 7.886 1.00 78.19 91 SER A N 1
ATOM 686 C CA . SER A 1 91 ? -9.127 0.438 7.451 1.00 78.19 91 SER A CA 1
ATOM 687 C C . SER A 1 91 ? -10.183 0.097 8.509 1.00 78.19 91 SER A C 1
ATOM 689 O O . SER A 1 91 ? -10.272 -1.063 8.915 1.00 78.19 91 SER A O 1
ATOM 691 N N . PRO A 1 92 ? -10.975 1.074 8.983 1.00 61.78 92 PRO A N 1
ATOM 692 C CA . PRO A 1 92 ? -12.009 0.829 9.977 1.00 61.78 92 PRO A CA 1
ATOM 693 C C . PRO A 1 92 ? -13.121 -0.035 9.370 1.00 61.78 92 PRO A C 1
ATOM 695 O O . PRO A 1 92 ? -14.022 0.472 8.719 1.00 61.78 92 PRO A O 1
ATOM 698 N N . SER A 1 93 ? -13.038 -1.336 9.647 1.00 56.59 93 SER A N 1
ATOM 699 C CA . SER A 1 93 ? -14.008 -2.395 9.350 1.00 56.59 93 SER A CA 1
ATOM 700 C C . SER A 1 93 ? -14.314 -2.647 7.869 1.00 56.59 93 SER A C 1
ATOM 702 O O . SER A 1 93 ? -14.754 -1.792 7.109 1.00 56.59 93 SER A O 1
ATOM 704 N N . THR A 1 94 ? -14.092 -3.907 7.516 1.00 51.84 94 THR A N 1
ATOM 705 C CA . THR A 1 94 ? -14.457 -4.612 6.288 1.00 51.84 94 THR A CA 1
ATOM 706 C C . THR A 1 94 ? -15.813 -4.211 5.696 1.00 51.84 94 THR A C 1
ATOM 708 O O . THR A 1 94 ? -16.782 -4.074 6.450 1.00 51.84 94 THR A O 1
ATOM 711 N N . PRO A 1 95 ? -15.930 -4.135 4.357 1.00 45.94 95 PRO A N 1
ATOM 712 C CA . PRO A 1 95 ? -17.225 -4.019 3.699 1.00 45.94 95 PRO A CA 1
ATOM 713 C C . PRO A 1 95 ? -18.131 -5.192 4.090 1.00 45.94 95 PRO A C 1
ATOM 715 O O . PRO A 1 95 ? -17.676 -6.324 4.284 1.00 45.94 95 PRO A O 1
ATOM 718 N N . ALA A 1 96 ? -19.430 -4.918 4.213 1.00 40.06 96 ALA A N 1
ATOM 719 C CA . ALA A 1 96 ? -20.446 -5.940 4.426 1.00 40.06 96 ALA A CA 1
ATOM 720 C C . ALA A 1 96 ? -20.391 -6.953 3.265 1.00 40.06 96 ALA A C 1
ATOM 722 O O . ALA A 1 96 ? -20.802 -6.638 2.152 1.00 40.06 96 ALA A O 1
ATOM 723 N N . GLY A 1 97 ? -19.838 -8.143 3.518 1.00 46.84 97 GLY A N 1
ATOM 724 C CA . GLY A 1 97 ? -19.633 -9.187 2.506 1.00 46.84 97 GLY A CA 1
ATOM 725 C C . GLY A 1 97 ? -18.174 -9.540 2.199 1.00 46.84 97 GLY A C 1
ATOM 726 O O . GLY A 1 97 ? -17.947 -10.388 1.339 1.00 46.84 97 GLY A O 1
ATOM 727 N N . ALA A 1 98 ? -17.189 -8.945 2.885 1.00 49.06 98 ALA A N 1
ATOM 728 C CA . ALA A 1 98 ? -15.803 -9.402 2.784 1.00 49.06 98 ALA A CA 1
ATOM 729 C C . ALA A 1 98 ? -15.708 -10.894 3.171 1.00 49.06 98 ALA A C 1
ATOM 731 O O . ALA A 1 98 ? -16.300 -11.287 4.183 1.00 49.06 98 ALA A O 1
ATOM 732 N N . PRO A 1 99 ? -14.989 -11.729 2.395 1.00 42.84 99 PRO A N 1
ATOM 733 C CA . PRO A 1 99 ? -14.821 -13.137 2.715 1.00 42.84 99 PRO A CA 1
ATOM 734 C C . PRO A 1 99 ? -14.268 -13.277 4.133 1.00 42.84 99 PRO A C 1
ATOM 736 O O . PRO A 1 99 ? -13.333 -12.579 4.533 1.00 42.84 99 PRO A O 1
ATOM 739 N N . GLU A 1 100 ? -14.903 -14.171 4.883 1.00 41.59 100 GLU A N 1
ATOM 740 C CA . GLU A 1 100 ? -14.601 -14.570 6.254 1.00 41.59 100 GLU A CA 1
ATOM 741 C C . GLU A 1 100 ? -13.126 -15.013 6.345 1.00 41.59 100 GLU A C 1
ATOM 743 O O . GLU A 1 100 ? -12.774 -16.164 6.107 1.00 41.59 100 GLU A O 1
ATOM 748 N N . GLY A 1 101 ? -12.219 -14.055 6.543 1.00 43.31 101 GLY A N 1
ATOM 749 C CA . GLY A 1 101 ? -10.788 -14.280 6.322 1.00 43.31 101 GLY A CA 1
ATOM 750 C C . GLY A 1 101 ? -9.906 -13.032 6.357 1.00 43.31 101 GLY A C 1
ATOM 751 O O . GLY A 1 101 ? -8.688 -13.167 6.476 1.00 43.31 101 GLY A O 1
ATOM 752 N N . ALA A 1 102 ? -10.473 -11.818 6.328 1.00 45.47 102 ALA A N 1
ATOM 753 C CA . ALA A 1 102 ? -9.724 -10.630 6.731 1.00 45.47 102 ALA A CA 1
ATOM 754 C C . ALA A 1 102 ? -9.371 -10.758 8.227 1.00 45.47 102 ALA A C 1
ATOM 756 O O . ALA A 1 102 ? -10.275 -10.853 9.061 1.00 45.47 102 ALA A O 1
ATOM 757 N N . PRO A 1 103 ? -8.080 -10.828 8.598 1.00 45.44 103 PRO A N 1
ATOM 758 C CA . PRO A 1 103 ? -7.688 -11.178 9.947 1.00 45.44 103 PRO A CA 1
ATOM 759 C C . PRO A 1 103 ? -7.978 -10.023 10.911 1.00 45.44 103 PRO A C 1
ATOM 761 O O . PRO A 1 103 ? -7.126 -9.172 11.151 1.00 45.44 103 PRO A O 1
ATOM 764 N N . SER A 1 104 ? -9.137 -10.059 11.566 1.00 47.56 104 SER A N 1
ATOM 765 C CA . SER A 1 104 ? -9.394 -9.354 12.830 1.00 47.56 104 SER A CA 1
ATOM 766 C C . SER A 1 104 ? -8.681 -10.065 13.993 1.00 47.56 104 SER A C 1
ATOM 768 O O . SER A 1 104 ? -9.278 -10.362 15.020 1.00 47.56 104 SER A O 1
ATOM 770 N N . PHE A 1 105 ? -7.393 -10.391 13.843 1.00 45.25 105 PHE A N 1
ATOM 771 C CA . PHE A 1 105 ? -6.615 -11.121 14.859 1.00 45.25 105 PHE A CA 1
ATOM 772 C C . PHE A 1 105 ? -6.094 -10.225 15.998 1.00 45.25 105 PHE A C 1
ATOM 774 O O . PHE A 1 105 ? -5.419 -10.715 16.898 1.00 45.25 105 PHE A O 1
ATOM 781 N N . LEU A 1 106 ? -6.372 -8.916 15.975 1.00 49.25 106 LEU A N 1
ATOM 782 C CA . LEU A 1 106 ? -5.795 -7.945 16.918 1.00 49.25 106 LEU A CA 1
ATOM 783 C C . LEU A 1 106 ? -6.837 -7.122 17.695 1.00 49.25 106 LEU A C 1
ATOM 785 O O . LEU A 1 106 ? -6.476 -6.137 18.333 1.00 49.25 106 LEU A O 1
ATOM 789 N N . GLY A 1 107 ? -8.113 -7.520 17.667 1.00 46.81 107 GLY A N 1
ATOM 790 C CA . GLY A 1 107 ? -9.202 -6.692 18.193 1.00 46.81 107 GLY A CA 1
ATOM 791 C C . GLY A 1 107 ? -9.394 -5.406 17.372 1.00 46.81 107 GLY A C 1
ATOM 792 O O . GLY A 1 107 ? -8.700 -5.199 16.370 1.00 46.81 107 GLY A O 1
ATOM 793 N N . PRO A 1 108 ? -10.346 -4.535 17.746 1.00 53.91 108 PRO A N 1
ATOM 794 C CA . PRO A 1 108 ? -10.504 -3.244 17.093 1.00 53.91 108 PRO A CA 1
ATOM 795 C C . PRO A 1 108 ? -9.266 -2.393 17.387 1.00 53.91 108 PRO A C 1
ATOM 797 O O . PRO A 1 108 ? -9.140 -1.795 18.455 1.00 53.91 108 PRO A O 1
ATOM 800 N N . LYS A 1 109 ? -8.322 -2.336 16.442 1.00 61.50 109 LYS A N 1
ATOM 801 C CA . LYS A 1 109 ? -7.284 -1.309 16.482 1.00 61.50 109 LYS A CA 1
ATOM 802 C C . LYS A 1 109 ? -7.985 0.034 16.357 1.00 61.50 109 LYS A C 1
ATOM 804 O O . LYS A 1 109 ? -8.609 0.317 15.337 1.00 61.50 109 LYS A O 1
ATOM 809 N N . LEU A 1 110 ? -7.887 0.846 17.403 1.00 72.38 110 LEU A N 1
ATOM 810 C CA . LEU A 1 110 ? -8.288 2.242 17.342 1.00 72.38 110 LEU A CA 1
ATOM 811 C C . LEU A 1 110 ? -7.345 2.931 16.355 1.00 72.38 110 LEU A C 1
ATOM 813 O O . LEU A 1 110 ? -6.166 3.134 16.643 1.00 72.38 110 LEU A O 1
ATOM 817 N N . VAL A 1 111 ? -7.850 3.204 15.156 1.00 83.25 111 VAL A N 1
ATOM 818 C CA . VAL A 1 111 ? -7.121 3.919 14.109 1.00 83.25 111 VAL A CA 1
ATOM 819 C C . VAL A 1 111 ? -7.652 5.341 14.051 1.00 83.25 111 VAL A C 1
ATOM 821 O O . VAL A 1 111 ? -8.857 5.563 13.923 1.00 83.25 111 VAL A O 1
ATOM 824 N N . ASN A 1 112 ? -6.748 6.311 14.123 1.00 86.75 112 ASN A N 1
ATOM 825 C CA . ASN A 1 112 ? -7.080 7.709 13.909 1.00 86.75 112 ASN A CA 1
ATOM 826 C C . ASN A 1 112 ? -7.350 7.936 12.409 1.00 86.75 112 ASN A C 1
ATOM 828 O O . ASN A 1 112 ? -6.429 7.889 11.588 1.00 86.75 112 ASN A O 1
ATOM 832 N N . LYS A 1 113 ? -8.621 8.173 12.054 1.00 84.31 113 LYS A N 1
ATOM 833 C CA . LYS A 1 113 ? -9.056 8.350 10.659 1.00 84.31 113 LYS A CA 1
ATOM 834 C C . LYS A 1 113 ? -8.364 9.538 9.983 1.00 84.31 113 LYS A C 1
ATOM 836 O O . LYS A 1 113 ? -7.932 9.403 8.841 1.00 84.31 113 LYS A O 1
ATOM 841 N N . ASP A 1 114 ? -8.197 10.655 10.685 1.00 87.94 114 ASP A N 1
ATOM 842 C CA . ASP A 1 114 ? -7.560 11.858 10.133 1.00 87.94 114 ASP A CA 1
ATOM 843 C C . ASP A 1 114 ? -6.067 11.633 9.869 1.00 87.94 114 ASP A C 1
ATOM 845 O O . ASP A 1 114 ? -5.542 12.030 8.825 1.00 87.94 114 ASP A O 1
ATOM 849 N N . CYS A 1 115 ? -5.387 10.908 10.765 1.00 90.81 115 CYS A N 1
ATOM 850 C CA . CYS A 1 115 ? -4.011 10.470 10.537 1.00 90.81 115 CYS A CA 1
ATOM 851 C C . CYS A 1 115 ? -3.909 9.613 9.276 1.00 90.81 115 CYS A C 1
ATOM 853 O O . CYS A 1 115 ? -3.020 9.823 8.452 1.00 90.81 115 CYS A O 1
ATOM 855 N N . LEU A 1 116 ? -4.842 8.675 9.101 1.00 89.12 116 LEU A N 1
ATOM 856 C CA . LEU A 1 116 ? -4.843 7.749 7.977 1.00 89.12 116 LEU A CA 1
ATOM 857 C C . LEU A 1 116 ? -5.057 8.465 6.634 1.00 89.12 116 LEU A C 1
ATOM 859 O O . LEU A 1 116 ? -4.403 8.128 5.650 1.00 89.12 116 LEU A O 1
ATOM 863 N N . VAL A 1 117 ? -5.897 9.504 6.605 1.00 90.25 117 VAL A N 1
ATOM 864 C CA . VAL A 1 117 ? -6.060 10.389 5.438 1.00 90.25 117 VAL A CA 1
ATOM 865 C C . VAL A 1 117 ? -4.764 11.159 5.144 1.00 90.25 117 VAL A C 1
ATOM 867 O O . VAL A 1 117 ? -4.329 11.234 3.994 1.00 90.25 117 VAL A O 1
ATOM 870 N N . GLY A 1 118 ? -4.097 11.693 6.172 1.00 92.38 118 GLY A N 1
ATOM 871 C CA . GLY A 1 118 ? -2.803 12.370 6.017 1.00 92.38 118 GLY A CA 1
ATOM 872 C C . GLY A 1 118 ? -1.664 11.434 5.591 1.00 92.38 118 GLY A C 1
ATOM 873 O O . GLY A 1 118 ? -0.746 11.839 4.869 1.00 92.38 118 GLY A O 1
ATOM 874 N N . PHE A 1 119 ? -1.715 10.172 6.017 1.00 94.69 119 PHE A N 1
ATOM 875 C CA . PHE A 1 119 ? -0.841 9.115 5.525 1.00 94.69 119 PHE A CA 1
ATOM 876 C C . PHE A 1 119 ? -1.112 8.831 4.045 1.00 94.69 119 PHE A C 1
ATOM 878 O O . PHE A 1 119 ? -0.164 8.837 3.264 1.00 94.69 119 PHE A O 1
ATOM 885 N N . ASP A 1 120 ? -2.376 8.653 3.652 1.00 94.81 120 ASP A N 1
ATOM 886 C CA . ASP A 1 120 ? -2.772 8.319 2.281 1.00 94.81 120 ASP A CA 1
ATOM 887 C C . ASP A 1 120 ? -2.256 9.344 1.267 1.00 94.81 120 ASP A C 1
ATOM 889 O O . ASP A 1 120 ? -1.636 8.970 0.272 1.00 94.81 120 ASP A O 1
ATOM 893 N N . SER A 1 121 ? -2.419 10.636 1.557 1.00 94.75 121 SER A N 1
ATOM 894 C CA . SER A 1 121 ? -1.887 11.714 0.715 1.00 94.75 121 SER A CA 1
ATOM 895 C C . SER A 1 121 ? -0.362 11.646 0.569 1.00 94.75 121 SER A C 1
ATOM 897 O O . SER A 1 121 ? 0.177 11.857 -0.517 1.00 94.75 121 SER A O 1
ATOM 899 N N . HIS A 1 122 ? 0.351 11.322 1.652 1.00 94.88 122 HIS A N 1
ATOM 900 C CA . HIS A 1 122 ? 1.811 11.215 1.633 1.00 94.88 122 HIS A CA 1
ATOM 901 C C . HIS A 1 122 ? 2.292 9.961 0.896 1.00 94.88 122 HIS A C 1
ATOM 903 O O . HIS A 1 122 ? 3.287 10.008 0.170 1.00 94.88 122 HIS A O 1
ATOM 909 N N . PHE A 1 123 ? 1.579 8.848 1.057 1.00 95.81 123 PHE A N 1
ATOM 910 C CA . PHE A 1 123 ? 1.885 7.607 0.368 1.00 95.81 123 PHE A CA 1
ATOM 911 C C . PHE A 1 123 ? 1.667 7.761 -1.140 1.00 95.81 123 PHE A C 1
ATOM 913 O O . PHE A 1 123 ? 2.581 7.467 -1.908 1.00 95.81 123 PHE A O 1
ATOM 920 N N . TYR A 1 124 ? 0.525 8.317 -1.556 1.00 95.44 124 TYR A N 1
ATOM 921 C CA . TYR A 1 124 ? 0.243 8.624 -2.958 1.00 95.44 124 TYR A CA 1
ATOM 922 C C . TYR A 1 124 ? 1.340 9.495 -3.582 1.00 95.44 124 TYR A C 1
ATOM 924 O O . TYR A 1 124 ? 1.915 9.122 -4.600 1.00 95.44 124 TYR A O 1
ATOM 932 N N . ALA A 1 125 ? 1.707 10.604 -2.930 1.00 94.44 125 ALA A N 1
ATOM 933 C CA . ALA A 1 125 ? 2.773 11.479 -3.416 1.00 94.44 125 ALA A CA 1
ATOM 934 C C . ALA A 1 125 ? 4.120 10.746 -3.563 1.00 94.44 125 ALA A C 1
ATOM 936 O O . ALA A 1 125 ? 4.831 10.954 -4.542 1.00 94.44 125 ALA A O 1
ATOM 937 N N . SER A 1 126 ? 4.448 9.849 -2.629 1.00 94.44 126 SER A N 1
ATOM 938 C CA . SER A 1 126 ? 5.698 9.076 -2.663 1.00 94.44 126 SER A CA 1
ATOM 939 C C . SER A 1 126 ? 5.749 8.095 -3.838 1.00 94.44 126 SER A C 1
ATOM 941 O O . SER A 1 126 ? 6.809 7.901 -4.435 1.00 94.44 126 SER A O 1
ATOM 943 N N . LEU A 1 127 ? 4.610 7.489 -4.197 1.00 93.81 127 LEU A N 1
ATOM 944 C CA . LEU A 1 127 ? 4.502 6.574 -5.340 1.00 93.81 127 LEU A CA 1
ATOM 945 C C . LEU A 1 127 ? 4.762 7.267 -6.684 1.00 93.81 127 LEU A C 1
ATOM 947 O O . LEU A 1 127 ? 5.218 6.605 -7.614 1.00 93.81 127 LEU A O 1
ATOM 951 N N . LEU A 1 128 ? 4.519 8.579 -6.765 1.00 91.50 128 LEU A N 1
ATOM 952 C CA . LEU A 1 128 ? 4.791 9.407 -7.947 1.00 91.50 128 LEU A CA 1
ATOM 953 C C . LEU A 1 128 ? 6.262 9.845 -8.061 1.00 91.50 128 LEU A C 1
ATOM 955 O O . LEU A 1 128 ? 6.632 10.486 -9.041 1.00 91.50 128 LEU A O 1
ATOM 959 N N . THR A 1 129 ? 7.099 9.501 -7.077 1.00 90.31 129 THR A N 1
ATOM 960 C CA . THR A 1 129 ? 8.539 9.820 -7.033 1.00 90.31 129 THR A CA 1
ATOM 961 C C . THR A 1 129 ? 9.375 8.534 -6.961 1.00 90.31 129 THR A C 1
ATOM 963 O O . THR A 1 129 ? 9.958 8.222 -5.914 1.00 90.31 129 THR A O 1
ATOM 966 N N . PRO A 1 130 ? 9.389 7.717 -8.032 1.00 82.88 130 PRO A N 1
ATOM 967 C CA . PRO A 1 130 ? 9.974 6.376 -8.015 1.00 82.88 130 PRO A CA 1
ATOM 968 C C . PRO A 1 130 ? 11.458 6.368 -7.624 1.00 82.88 130 PRO A C 1
ATOM 970 O O . PRO A 1 130 ? 11.910 5.431 -6.966 1.00 82.88 130 PRO A O 1
ATOM 973 N N . GLU A 1 131 ? 12.204 7.429 -7.935 1.00 87.50 131 GLU A N 1
ATOM 974 C CA . GLU A 1 131 ? 13.633 7.551 -7.643 1.00 87.50 131 GLU A CA 1
ATOM 975 C C . GLU A 1 131 ? 13.960 7.675 -6.145 1.00 87.50 131 GLU A C 1
ATOM 977 O O . GLU A 1 131 ? 15.072 7.355 -5.726 1.00 87.50 131 GLU A O 1
ATOM 982 N N . LYS A 1 132 ? 12.993 8.094 -5.317 1.00 88.31 132 LYS A N 1
ATOM 983 C CA . LYS A 1 132 ? 13.143 8.206 -3.852 1.00 88.31 132 LYS A CA 1
ATOM 984 C C . LYS A 1 132 ? 12.310 7.188 -3.085 1.00 88.31 132 LYS A C 1
ATOM 986 O O . LYS A 1 132 ? 12.413 7.104 -1.863 1.00 88.31 132 LYS A O 1
ATOM 991 N N . LEU A 1 133 ? 11.495 6.391 -3.771 1.00 89.81 133 LEU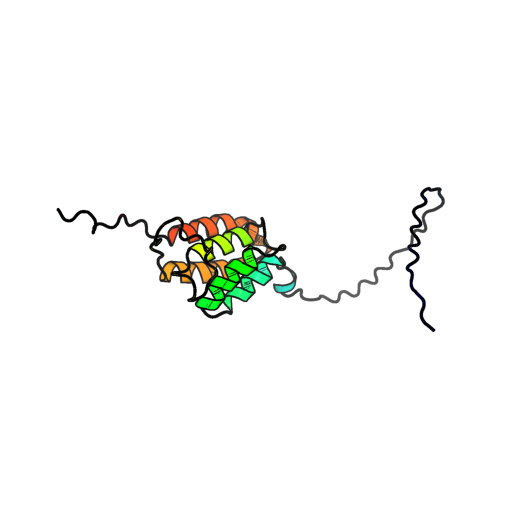 A N 1
ATOM 992 C CA . LEU A 1 133 ? 10.543 5.503 -3.113 1.00 89.81 133 LEU A CA 1
ATOM 993 C C . LEU A 1 133 ? 11.240 4.521 -2.157 1.00 89.81 133 LEU A C 1
ATOM 995 O O . LEU A 1 133 ? 10.799 4.356 -1.022 1.00 89.81 133 LEU A O 1
ATOM 999 N N . GLY A 1 134 ? 12.379 3.951 -2.565 1.00 87.50 134 GLY A N 1
ATOM 1000 C CA . GLY A 1 134 ? 13.164 3.036 -1.728 1.00 87.50 134 GLY A CA 1
ATOM 1001 C C . GLY A 1 134 ? 13.672 3.654 -0.419 1.00 87.50 134 GLY A C 1
ATOM 1002 O O . GLY A 1 134 ? 13.706 2.974 0.603 1.00 87.50 134 GLY A O 1
ATOM 1003 N N . THR A 1 135 ? 14.021 4.944 -0.413 1.00 92.62 135 THR A N 1
ATOM 1004 C CA . THR A 1 135 ? 14.519 5.634 0.791 1.00 92.62 135 THR A CA 1
ATOM 1005 C C . THR A 1 135 ? 13.389 6.146 1.684 1.00 92.62 135 THR A C 1
ATOM 1007 O O . THR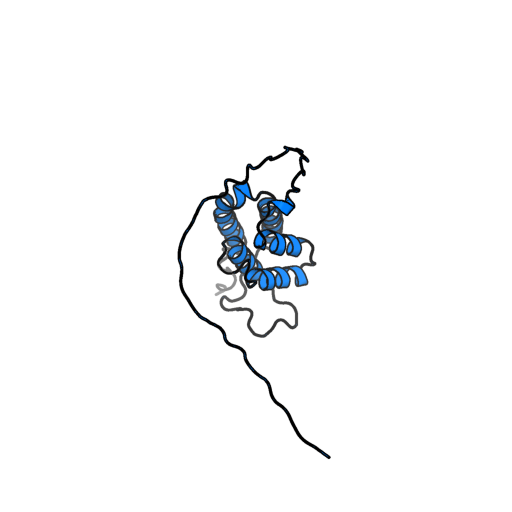 A 1 135 ? 13.565 6.239 2.897 1.00 92.62 135 THR A O 1
ATOM 1010 N N . ILE A 1 136 ? 12.221 6.442 1.108 1.00 93.81 136 ILE A N 1
ATOM 1011 C CA . ILE A 1 136 ? 11.054 6.981 1.822 1.00 93.81 136 ILE A CA 1
ATOM 1012 C C . ILE A 1 136 ? 10.218 5.872 2.485 1.00 93.81 136 ILE A C 1
ATOM 1014 O O . ILE A 1 136 ? 9.619 6.096 3.540 1.00 93.81 136 ILE A O 1
ATOM 1018 N N . LEU A 1 137 ? 10.190 4.668 1.902 1.00 93.38 137 LEU A N 1
ATOM 1019 C CA . LEU A 1 137 ? 9.357 3.545 2.353 1.00 93.38 137 LEU A CA 1
ATOM 1020 C C . LEU A 1 137 ? 9.467 3.228 3.857 1.00 93.38 137 LEU A C 1
ATOM 1022 O O . LEU A 1 137 ? 8.417 3.129 4.495 1.00 93.38 137 LEU A O 1
ATOM 1026 N N . PRO A 1 138 ? 10.663 3.132 4.473 1.00 94.69 138 PRO A N 1
ATOM 1027 C CA . PRO A 1 138 ? 10.772 2.910 5.917 1.00 94.69 138 PRO A CA 1
ATOM 1028 C C . PRO A 1 138 ? 10.059 3.984 6.754 1.00 94.69 138 PRO A C 1
ATOM 1030 O O . PRO A 1 138 ? 9.378 3.664 7.728 1.00 94.69 138 PRO A O 1
ATOM 1033 N N . GLY A 1 139 ? 10.149 5.252 6.340 1.00 94.75 139 GLY A N 1
ATOM 1034 C CA . GLY A 1 139 ? 9.454 6.362 6.997 1.00 94.75 139 GLY A CA 1
ATOM 1035 C C . GLY A 1 139 ? 7.934 6.294 6.831 1.00 94.75 139 GLY A C 1
ATOM 1036 O O . GLY A 1 139 ? 7.196 6.668 7.741 1.00 94.75 139 GLY A O 1
ATOM 1037 N N . LEU A 1 140 ? 7.443 5.762 5.708 1.00 95.88 140 LEU A N 1
ATOM 1038 C CA . LEU A 1 140 ? 6.011 5.523 5.509 1.00 95.88 140 LEU A CA 1
ATOM 1039 C C . LEU A 1 140 ? 5.485 4.404 6.410 1.00 95.88 140 LEU A C 1
ATOM 1041 O O . LEU A 1 140 ? 4.415 4.564 6.991 1.00 95.88 140 LEU A O 1
ATOM 1045 N N . PHE A 1 141 ? 6.235 3.312 6.580 1.00 95.19 141 PHE A N 1
ATOM 1046 C CA . PHE A 1 141 ? 5.885 2.258 7.539 1.00 95.19 141 PHE A CA 1
ATOM 1047 C C . PHE A 1 141 ? 5.754 2.808 8.962 1.00 95.19 141 PHE A C 1
ATOM 1049 O O . PHE A 1 141 ? 4.778 2.519 9.657 1.00 95.19 141 PHE A O 1
ATOM 1056 N N . GLN A 1 142 ? 6.708 3.646 9.376 1.00 93.88 142 GLN A N 1
ATOM 1057 C CA . GLN A 1 142 ? 6.650 4.310 10.672 1.00 93.88 142 GLN A CA 1
ATOM 1058 C C . GLN A 1 142 ? 5.416 5.217 10.779 1.00 93.88 142 GLN A C 1
ATOM 1060 O O . GLN A 1 142 ? 4.622 5.052 11.705 1.00 93.88 142 GLN A O 1
ATOM 1065 N N . LYS A 1 143 ? 5.207 6.113 9.809 1.00 93.25 143 LYS A N 1
ATOM 1066 C CA . LYS A 1 143 ? 4.075 7.051 9.804 1.00 93.25 143 LYS A CA 1
ATOM 1067 C C . LYS A 1 143 ? 2.724 6.334 9.844 1.00 93.25 143 LYS A C 1
ATOM 1069 O O . LYS A 1 143 ? 1.811 6.775 10.530 1.00 93.25 143 LYS A O 1
ATOM 1074 N N . LEU A 1 144 ? 2.598 5.210 9.138 1.00 92.38 144 LEU A N 1
ATOM 1075 C CA . LEU A 1 144 ? 1.397 4.384 9.182 1.00 92.38 144 LEU A CA 1
ATOM 1076 C C . LEU A 1 144 ? 1.161 3.823 10.592 1.00 92.38 144 LEU A C 1
ATOM 1078 O O . LEU A 1 144 ? 0.049 3.893 11.107 1.00 92.38 144 LEU A O 1
ATOM 1082 N N . SER A 1 145 ? 2.209 3.311 11.245 1.00 90.06 145 SER A N 1
ATOM 1083 C CA . SER A 1 145 ? 2.109 2.771 12.609 1.00 90.06 145 SER A CA 1
ATOM 1084 C C . SER A 1 145 ? 1.662 3.812 13.644 1.00 90.06 145 SER A C 1
ATOM 1086 O O . SER A 1 145 ? 0.914 3.472 14.563 1.00 90.06 145 SER A O 1
ATOM 1088 N N . GLU A 1 146 ? 2.040 5.078 13.452 1.00 90.88 146 GLU A N 1
ATOM 1089 C CA . GLU A 1 146 ? 1.656 6.212 14.303 1.00 90.88 146 GLU A CA 1
ATOM 1090 C C . GLU A 1 146 ? 0.157 6.540 14.225 1.00 90.88 146 GLU A C 1
ATOM 1092 O O . GLU A 1 146 ? -0.380 7.142 15.153 1.00 90.88 146 GLU A O 1
ATOM 1097 N N . CYS A 1 147 ? -0.544 6.095 13.176 1.00 88.44 147 CYS A N 1
ATOM 1098 C CA . CYS A 1 147 ? -1.995 6.258 13.071 1.00 88.44 147 CYS A CA 1
ATOM 1099 C C . CYS A 1 147 ? -2.792 5.303 13.966 1.00 88.44 147 CYS A C 1
ATOM 1101 O O . CYS A 1 147 ? -4.009 5.451 14.083 1.00 88.44 147 CYS A O 1
ATOM 1103 N N . THR A 1 148 ? -2.134 4.345 14.617 1.00 85.56 148 THR A N 1
ATOM 1104 C CA . THR A 1 148 ? -2.760 3.515 15.650 1.00 85.56 148 THR A CA 1
ATOM 1105 C C . THR A 1 148 ? -2.704 4.255 16.987 1.00 85.56 148 THR A C 1
ATOM 1107 O O . THR A 1 148 ? -1.621 4.634 17.434 1.00 85.56 148 THR A O 1
ATOM 1110 N N . SER A 1 149 ? -3.845 4.453 17.650 1.00 69.50 149 SER A N 1
ATOM 1111 C CA . SER A 1 149 ? -3.884 5.113 18.958 1.00 69.50 149 SER A CA 1
ATOM 1112 C C . SER A 1 149 ? -3.040 4.338 19.974 1.00 69.50 149 SER A C 1
ATOM 1114 O O . SER A 1 149 ? -3.224 3.137 20.162 1.00 69.50 149 SER A O 1
ATOM 1116 N N . LYS A 1 150 ? -2.146 5.039 20.683 1.00 59.88 150 LYS A N 1
ATOM 1117 C CA . LYS A 1 150 ? -1.427 4.516 21.862 1.00 59.88 150 LYS A CA 1
ATOM 1118 C C . LYS A 1 150 ? -2.300 4.463 23.123 1.00 59.88 150 LYS A C 1
ATOM 1120 O O . LYS A 1 150 ? -1.784 4.215 24.209 1.00 59.88 150 LYS A O 1
ATOM 1125 N N . GLU A 1 151 ? -3.598 4.728 23.010 1.00 48.38 151 GLU A N 1
ATOM 1126 C CA . GLU A 1 151 ? -4.485 4.778 24.163 1.00 48.38 151 GLU A CA 1
ATOM 1127 C C . GLU A 1 151 ? -4.787 3.365 24.667 1.00 48.38 151 GLU A C 1
ATOM 1129 O O . GLU A 1 151 ? -5.696 2.678 24.205 1.00 48.38 151 GLU A O 1
ATOM 1134 N N . THR A 1 152 ? -4.028 2.943 25.680 1.00 44.84 152 THR A N 1
ATOM 1135 C CA . THR A 1 152 ? -4.598 2.223 26.820 1.00 44.84 152 THR A CA 1
ATOM 1136 C C . THR A 1 152 ? -5.894 2.922 27.201 1.00 44.84 152 THR A C 1
ATOM 1138 O O . THR A 1 152 ? -5.844 4.000 27.787 1.00 44.84 152 THR A O 1
ATOM 1141 N N . SER A 1 153 ? -7.031 2.344 26.812 1.00 38.84 153 SER A N 1
ATOM 1142 C CA . SER A 1 153 ? -8.361 2.835 27.158 1.00 38.84 153 SER A CA 1
ATOM 1143 C C . SER A 1 153 ? -8.441 3.041 28.680 1.00 38.84 153 SER A C 1
ATOM 1145 O O . SER A 1 153 ? -8.378 2.058 29.424 1.00 38.84 153 SER A O 1
ATOM 1147 N N . PRO A 1 154 ? -8.552 4.285 29.180 1.00 45.34 154 PRO A N 1
ATOM 1148 C CA . PRO A 1 154 ? -8.717 4.532 30.610 1.00 45.34 154 PRO A CA 1
ATOM 1149 C C . PRO A 1 154 ? -10.121 4.146 31.117 1.00 45.34 154 PRO A C 1
ATOM 1151 O O . PRO A 1 154 ? -10.380 4.241 32.313 1.00 45.34 154 PRO A O 1
ATOM 1154 N N . GLU A 1 155 ? -11.021 3.663 30.251 1.00 44.31 155 GLU A N 1
ATOM 1155 C CA . GLU A 1 155 ? -12.381 3.247 30.627 1.00 44.31 155 GLU A CA 1
ATOM 1156 C C . GLU A 1 155 ? -12.508 1.786 31.091 1.00 44.31 155 GLU A C 1
ATOM 1158 O O . GLU A 1 155 ? -13.597 1.364 31.470 1.00 44.31 155 GLU A O 1
ATOM 1163 N N . LEU A 1 156 ? -11.412 1.021 31.154 1.00 46.66 156 LEU A N 1
ATOM 1164 C CA . LEU A 1 156 ? -11.393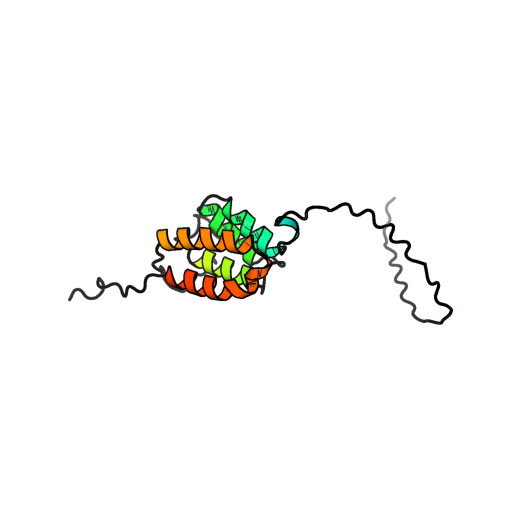 -0.309 31.786 1.00 46.66 156 LEU A CA 1
ATOM 1165 C C . LEU A 1 156 ? -10.744 -0.295 33.184 1.00 46.66 156 LEU A C 1
ATOM 1167 O O . LEU A 1 156 ? -10.165 -1.283 33.615 1.00 46.66 156 LEU A O 1
ATOM 1171 N N . ASN A 1 157 ? -10.799 0.848 33.873 1.00 39.75 157 ASN A N 1
ATOM 1172 C CA . ASN A 1 157 ? -10.389 1.014 35.273 1.00 39.75 157 ASN A CA 1
ATOM 1173 C C . ASN A 1 157 ? -11.341 1.979 36.001 1.00 39.75 157 ASN A C 1
ATOM 1175 O O . ASN A 1 157 ? -10.916 2.918 36.676 1.00 39.75 157 ASN A O 1
ATOM 1179 N N . ARG A 1 158 ? -12.653 1.764 35.859 1.00 40.31 158 ARG A N 1
ATOM 1180 C CA . ARG A 1 158 ? -13.612 2.305 36.827 1.00 40.31 158 ARG A CA 1
ATOM 1181 C C . ARG A 1 158 ? -13.848 1.218 37.893 1.00 40.31 158 ARG A C 1
ATOM 1183 O O . ARG A 1 158 ? -14.111 0.089 37.487 1.00 40.31 158 ARG A O 1
ATOM 1190 N N . PRO A 1 159 ? -13.647 1.534 39.188 1.00 48.38 159 PRO A N 1
ATOM 1191 C CA . PRO A 1 159 ? -13.536 0.564 40.286 1.00 48.38 159 PRO A CA 1
ATOM 1192 C C . PRO A 1 159 ? -14.792 -0.277 40.520 1.00 48.38 159 PRO A C 1
ATOM 1194 O O . PRO A 1 159 ? -15.899 0.214 40.199 1.00 48.38 159 PRO A O 1
#

pLDDT: mean 71.03, std 22.96, range [34.72, 96.56]

Sequence (159 aa):
MKTGSRNIYILILVLATLISAPVVAEIEISGDSTTTTASAEDVMSPCSRLITACFSQEDGQKSDCFYTSSEHDFCKGTDVGRLARQRWLMSPSTPAGAPEGAPSFLGPKLVNKDCLVGFDSHFYASLLTPEKLGTILPGLFQKLSECTSKETSPELNRP